Protein AF-S4RWU6-F1 (afdb_monomer_lite)

Organism: Petromyzon marinus (NCBI:txid7757)

Radius of gyration: 14.5 Å; chains: 1; bounding box: 34×38×26 Å

Foldseek 3Di:
DDPDDDDDDFDDDDPVLVVLVVVLQVPFPDDLVNLVCLCPDVHPNVVPNPVDDDDLVSQQVSSCVRSVHHDDSVSSVSVSVRPDD

pLDDT: mean 79.3, std 13.74, range [33.94, 90.62]

Secondary structure (DSSP, 8-state):
-------SSS-PPPHHHHHHHHHHHHH----HHHHHHTTSTTSTTTTS-TTSPPPHHHHHHHHHHHHTS---HHHHHHHHHHH--

InterPro domains:
  IPR011992 EF-hand domain pair [SSF47473] (6-85)
  IPR029477 Diacylglycerol kinase type I, N-terminal [PF14513] (9-85)
  IPR038199 DGK type I, N-terminal domain superfamily [G3DSA:1.10.238.110] (6-85)

Structure (mmCIF, N/CA/C/O backbone):
data_AF-S4RWU6-F1
#
_entry.id   AF-S4RWU6-F1
#
loop_
_atom_site.group_PDB
_atom_site.id
_atom_site.type_symbol
_atom_site.label_atom_id
_atom_site.label_alt_id
_atom_site.label_comp_id
_atom_site.label_asym_id
_atom_site.label_entity_id
_atom_site.label_seq_id
_atom_site.pdbx_PDB_ins_code
_atom_site.Cartn_x
_atom_site.Cartn_y
_atom_site.Cartn_z
_atom_site.occupancy
_atom_site.B_iso_or_equiv
_atom_site.auth_seq_id
_atom_site.auth_comp_id
_atom_site.auth_asym_id
_atom_site.auth_atom_id
_atom_site.pdbx_PDB_model_num
ATOM 1 N N . PRO A 1 1 ? 20.368 -22.316 -12.916 1.00 33.94 1 PRO A N 1
ATOM 2 C CA . PRO A 1 1 ? 20.731 -22.373 -11.481 1.00 33.94 1 PRO A CA 1
ATOM 3 C C . PRO A 1 1 ? 19.440 -22.484 -10.675 1.00 33.94 1 PRO A C 1
ATOM 5 O O . PRO A 1 1 ? 18.551 -21.655 -10.834 1.00 33.94 1 PRO A O 1
ATOM 8 N N . SER A 1 2 ? 19.303 -23.591 -9.954 1.00 41.78 2 SER A N 1
ATOM 9 C CA . SER A 1 2 ? 18.069 -24.059 -9.332 1.00 41.78 2 SER A CA 1
ATOM 10 C C . SER A 1 2 ? 17.542 -23.074 -8.289 1.00 41.78 2 SER A C 1
ATOM 12 O O . SER A 1 2 ? 18.254 -22.736 -7.346 1.00 41.78 2 SER A O 1
ATOM 14 N N . ALA A 1 3 ? 16.289 -22.642 -8.447 1.00 43.81 3 ALA A N 1
ATOM 15 C CA . ALA A 1 3 ? 15.550 -21.933 -7.410 1.00 43.81 3 ALA A CA 1
ATOM 16 C C . ALA A 1 3 ? 15.358 -22.889 -6.219 1.00 43.81 3 ALA A C 1
ATOM 18 O O . ALA A 1 3 ? 14.581 -23.843 -6.274 1.00 43.81 3 ALA A O 1
ATOM 19 N N . GLY A 1 4 ? 16.170 -22.696 -5.182 1.00 42.25 4 GLY A N 1
ATOM 20 C CA . GLY A 1 4 ? 16.177 -23.515 -3.980 1.00 42.25 4 GLY A CA 1
ATOM 21 C C . GLY A 1 4 ? 14.970 -23.240 -3.083 1.00 42.25 4 GLY A C 1
ATOM 22 O O . GLY A 1 4 ? 14.771 -22.119 -2.638 1.00 42.25 4 GLY A O 1
ATOM 23 N N . LYS A 1 5 ? 14.224 -24.314 -2.810 1.00 43.81 5 LYS A N 1
ATOM 24 C CA . LYS A 1 5 ? 13.426 -24.628 -1.611 1.00 43.81 5 LYS A CA 1
ATOM 25 C C . LYS A 1 5 ? 12.538 -23.534 -0.993 1.00 43.81 5 LYS A C 1
ATOM 27 O O . LYS A 1 5 ? 12.962 -22.758 -0.146 1.00 43.81 5 LYS A O 1
ATOM 32 N N . MET A 1 6 ? 11.233 -23.677 -1.240 1.00 57.25 6 MET A N 1
ATOM 33 C CA . MET A 1 6 ? 10.176 -23.268 -0.312 1.00 57.25 6 MET A CA 1
ATOM 34 C C . MET A 1 6 ? 10.232 -24.127 0.955 1.00 57.25 6 MET A C 1
ATOM 36 O O . MET A 1 6 ? 10.099 -25.350 0.902 1.00 57.25 6 MET A O 1
ATOM 40 N N . SER A 1 7 ? 10.419 -23.503 2.113 1.00 45.66 7 SER A N 1
ATOM 41 C CA . SER A 1 7 ? 10.150 -24.121 3.412 1.00 45.66 7 SER A CA 1
ATOM 42 C C . SER A 1 7 ? 9.696 -23.051 4.394 1.00 45.66 7 SER A C 1
ATOM 44 O O . SER A 1 7 ? 10.516 -22.434 5.055 1.00 45.66 7 SER A O 1
ATOM 46 N N . GLY A 1 8 ? 8.370 -22.875 4.432 1.00 58.97 8 GLY A N 1
ATOM 47 C CA . GLY A 1 8 ? 7.563 -22.376 5.543 1.00 58.97 8 GLY A CA 1
ATOM 48 C C . GLY A 1 8 ? 7.909 -21.006 6.129 1.00 58.97 8 GLY A C 1
ATOM 49 O O . GLY A 1 8 ? 8.960 -20.842 6.734 1.00 58.97 8 GLY A O 1
ATOM 50 N N . LYS A 1 9 ? 6.890 -20.135 6.154 1.00 52.56 9 LYS A N 1
ATOM 51 C CA . LYS A 1 9 ? 6.771 -18.886 6.934 1.00 52.56 9 LYS A CA 1
ATOM 52 C C . LYS A 1 9 ? 7.195 -17.643 6.141 1.00 52.56 9 LYS A C 1
ATOM 54 O O . LYS A 1 9 ? 8.377 -17.409 5.935 1.00 52.56 9 LYS A O 1
ATOM 59 N N . TRP A 1 10 ? 6.177 -16.851 5.786 1.00 52.81 10 TRP A N 1
ATOM 60 C CA . TRP A 1 10 ? 6.234 -15.533 5.142 1.00 52.81 10 TRP A CA 1
ATOM 61 C C . TRP A 1 10 ? 6.708 -15.571 3.689 1.00 52.81 10 TRP A C 1
ATOM 63 O O . TRP A 1 10 ? 7.866 -15.856 3.404 1.00 52.81 10 TRP A O 1
ATOM 73 N N . THR A 1 11 ? 5.800 -15.300 2.752 1.00 59.12 11 THR A N 1
ATOM 74 C CA . THR A 1 11 ? 6.112 -15.147 1.327 1.00 59.12 11 THR A CA 1
ATOM 75 C C . THR A 1 11 ? 7.155 -14.047 1.148 1.00 59.12 11 THR A C 1
ATOM 77 O O . THR A 1 11 ? 6.870 -12.853 1.225 1.00 59.12 11 THR A O 1
ATOM 80 N N . THR A 1 12 ? 8.409 -14.451 0.969 1.00 68.94 12 THR A N 1
ATOM 81 C CA . THR A 1 12 ? 9.510 -13.543 0.664 1.00 68.94 12 THR A CA 1
ATOM 82 C C . THR A 1 12 ? 9.307 -12.985 -0.736 1.00 68.94 12 THR A C 1
ATOM 84 O O . THR A 1 12 ? 9.084 -13.758 -1.667 1.00 68.94 12 THR A O 1
ATOM 87 N N . LEU A 1 13 ? 9.419 -11.665 -0.889 1.00 76.81 13 LEU A N 1
ATOM 88 C CA . LEU A 1 13 ? 9.422 -11.027 -2.204 1.00 76.81 13 LEU A CA 1
ATOM 89 C C . LEU A 1 13 ? 10.543 -11.616 -3.067 1.00 76.81 13 LEU A C 1
ATOM 91 O O . LEU A 1 13 ? 11.664 -11.818 -2.589 1.00 76.81 13 LEU A O 1
ATOM 95 N N . SER A 1 14 ? 10.266 -11.851 -4.348 1.00 84.50 14 SER A N 1
ATOM 96 C CA . SER A 1 14 ? 11.308 -12.203 -5.311 1.00 84.50 14 SER A CA 1
ATOM 97 C C . SER A 1 14 ? 12.331 -11.062 -5.414 1.00 84.50 14 SER A C 1
ATOM 99 O O . SER A 1 14 ? 11.980 -9.900 -5.199 1.00 84.50 14 SER A O 1
ATOM 101 N N . PRO A 1 15 ? 13.583 -11.320 -5.834 1.00 86.38 15 PRO A N 1
ATOM 102 C CA . PRO A 1 15 ? 14.587 -10.263 -5.991 1.00 86.38 15 PRO A CA 1
ATOM 103 C C . PRO A 1 15 ? 14.124 -9.097 -6.881 1.00 86.38 15 PRO A C 1
ATOM 105 O O . PRO A 1 15 ? 14.430 -7.939 -6.605 1.00 86.38 15 PRO A O 1
ATOM 108 N N . ALA A 1 16 ? 13.345 -9.392 -7.927 1.00 86.69 16 ALA A N 1
ATOM 109 C CA . ALA A 1 16 ? 12.759 -8.381 -8.806 1.00 86.69 16 ALA A CA 1
ATOM 110 C C . ALA A 1 16 ? 11.713 -7.514 -8.085 1.00 86.69 16 ALA A C 1
ATOM 112 O O . ALA A 1 16 ? 11.731 -6.294 -8.212 1.00 86.69 16 ALA A O 1
ATOM 113 N N . GLU A 1 17 ? 10.839 -8.134 -7.295 1.00 87.19 17 GLU A N 1
ATOM 114 C CA . GLU A 1 17 ? 9.808 -7.457 -6.503 1.00 87.19 17 GLU A CA 1
ATOM 115 C C . GLU A 1 17 ? 10.427 -6.584 -5.413 1.00 87.19 17 GLU A C 1
ATOM 117 O O . GLU A 1 17 ? 10.027 -5.437 -5.230 1.00 87.19 17 GLU A O 1
ATOM 122 N N . PHE A 1 18 ? 11.464 -7.093 -4.743 1.00 87.62 18 PHE A N 1
ATOM 123 C CA . PHE A 1 18 ? 12.217 -6.324 -3.762 1.00 87.62 18 PHE A CA 1
ATOM 124 C C . PHE A 1 18 ? 12.929 -5.131 -4.413 1.00 87.62 18 PHE A C 1
ATOM 126 O O . PHE A 1 18 ? 12.857 -4.021 -3.896 1.00 87.62 18 PHE A O 1
ATOM 133 N N . SER A 1 19 ? 13.545 -5.317 -5.586 1.00 88.31 19 SER A N 1
ATOM 134 C CA . SER A 1 19 ? 14.175 -4.219 -6.330 1.00 88.31 19 SER A CA 1
ATOM 135 C C . SER A 1 19 ? 13.163 -3.153 -6.767 1.00 88.31 19 SER A C 1
ATOM 137 O O . SER A 1 19 ? 13.458 -1.959 -6.695 1.00 88.31 19 SER A O 1
ATOM 139 N N . LEU A 1 20 ? 11.962 -3.561 -7.187 1.00 87.81 20 LEU A N 1
ATOM 140 C CA . LEU A 1 20 ? 10.867 -2.642 -7.500 1.00 87.81 20 LEU A CA 1
ATOM 141 C C . LEU A 1 20 ? 10.426 -1.864 -6.259 1.00 87.81 20 LEU A C 1
ATOM 143 O O . LEU A 1 20 ? 10.364 -0.640 -6.316 1.00 87.81 20 LEU A O 1
ATOM 147 N N . LEU A 1 21 ? 10.211 -2.545 -5.129 1.00 87.31 21 LEU A N 1
ATOM 148 C CA . LEU A 1 21 ? 9.867 -1.892 -3.867 1.00 87.31 21 LEU A CA 1
ATOM 149 C C . LEU A 1 21 ? 10.944 -0.881 -3.448 1.00 87.31 21 LEU A C 1
ATOM 151 O O . LEU A 1 21 ? 10.612 0.254 -3.118 1.00 87.31 21 LEU A O 1
ATOM 155 N N . GLN A 1 22 ? 12.227 -1.249 -3.539 1.00 87.69 22 GLN A N 1
ATOM 156 C CA . GLN A 1 22 ? 13.338 -0.337 -3.255 1.00 87.69 22 GLN A CA 1
ATOM 157 C C . GLN A 1 22 ? 13.276 0.917 -4.135 1.00 87.69 22 GLN A C 1
ATOM 159 O O . GLN A 1 22 ? 13.386 2.025 -3.613 1.00 87.69 22 GLN A O 1
ATOM 164 N N . LYS A 1 23 ? 13.044 0.768 -5.445 1.00 87.69 23 LYS A N 1
ATOM 165 C CA . LYS A 1 23 ? 12.883 1.910 -6.359 1.00 87.69 23 LYS A CA 1
ATOM 166 C C . LYS A 1 23 ? 11.697 2.790 -5.968 1.00 87.69 23 LYS A C 1
ATOM 168 O O . LYS A 1 23 ? 11.858 4.001 -5.921 1.00 87.69 23 LYS A O 1
ATOM 173 N N . CYS A 1 24 ? 10.543 2.206 -5.641 1.00 85.69 24 CYS A N 1
ATOM 174 C CA . CYS A 1 24 ? 9.374 2.965 -5.189 1.00 85.69 24 CYS A CA 1
ATOM 175 C C . CYS A 1 24 ? 9.671 3.749 -3.899 1.00 85.69 24 CYS A C 1
ATOM 177 O O . CYS A 1 24 ? 9.284 4.905 -3.780 1.00 85.69 24 CYS A O 1
ATOM 179 N N . THR A 1 25 ? 10.419 3.164 -2.959 1.00 85.81 25 THR A N 1
ATOM 180 C CA . THR A 1 25 ? 10.776 3.834 -1.695 1.00 85.81 25 THR A CA 1
ATOM 181 C C . THR A 1 25 ? 11.858 4.905 -1.831 1.00 85.81 25 THR A C 1
ATOM 183 O O . THR A 1 25 ? 11.937 5.775 -0.974 1.00 85.81 25 THR A O 1
ATOM 186 N N . GLN A 1 26 ? 12.688 4.880 -2.883 1.00 85.00 26 GLN A N 1
ATOM 187 C CA . GLN A 1 26 ? 13.775 5.858 -3.058 1.00 85.00 26 GLN A CA 1
ATOM 188 C C . GLN A 1 26 ? 13.280 7.285 -3.306 1.00 85.00 26 GLN A C 1
ATOM 190 O O . GLN A 1 26 ? 14.016 8.234 -3.047 1.00 85.00 26 GLN A O 1
ATOM 195 N N . TYR A 1 27 ? 12.058 7.427 -3.817 1.00 79.50 27 TYR A N 1
ATOM 196 C CA . TYR A 1 27 ? 11.464 8.724 -4.136 1.00 79.50 27 TYR A CA 1
ATOM 197 C C . TYR A 1 27 ? 10.454 9.194 -3.086 1.00 79.50 27 TYR A C 1
ATOM 199 O O . TYR A 1 27 ? 10.102 10.373 -3.079 1.00 79.50 27 TYR A O 1
ATOM 207 N N . SER A 1 28 ? 10.020 8.304 -2.189 1.00 83.38 28 SER A N 1
ATOM 208 C CA . SER A 1 28 ? 9.088 8.661 -1.125 1.00 83.38 28 SER A CA 1
ATOM 209 C C . SER A 1 28 ? 9.803 9.384 0.013 1.00 83.38 28 SER A C 1
ATOM 211 O O . SER A 1 28 ? 10.831 8.930 0.517 1.00 83.38 28 SER A O 1
ATOM 213 N N . ASN A 1 29 ? 9.225 10.500 0.454 1.00 86.19 29 ASN A N 1
ATOM 214 C CA . ASN A 1 29 ? 9.640 11.199 1.673 1.00 86.19 29 ASN A CA 1
ATOM 215 C C . ASN A 1 29 ? 8.652 10.970 2.827 1.00 86.19 29 ASN A C 1
ATOM 217 O O . ASN A 1 29 ? 8.855 11.479 3.937 1.00 86.19 29 ASN A O 1
ATOM 221 N N . LYS A 1 30 ? 7.584 10.200 2.588 1.00 85.75 30 LYS A N 1
ATOM 222 C CA . LYS A 1 30 ? 6.557 9.898 3.582 1.00 85.75 30 LYS A CA 1
ATOM 223 C C . LYS A 1 30 ? 7.083 8.915 4.615 1.00 85.75 30 LYS A C 1
ATOM 225 O O . LYS A 1 30 ? 7.634 7.859 4.304 1.00 85.75 30 LYS A O 1
ATOM 230 N N . LYS A 1 31 ? 6.876 9.244 5.890 1.00 86.12 31 LYS A N 1
ATOM 231 C CA . LYS A 1 31 ? 7.124 8.306 6.986 1.00 86.12 31 LYS A CA 1
ATOM 232 C C . LYS A 1 31 ? 5.841 7.558 7.292 1.00 86.12 31 LYS A C 1
ATOM 234 O O . LYS A 1 31 ? 4.745 8.077 7.119 1.00 86.12 31 LYS A O 1
ATOM 239 N N . LEU A 1 32 ? 5.998 6.347 7.816 1.00 84.88 32 LEU A N 1
ATOM 240 C CA . LEU A 1 32 ? 4.874 5.486 8.169 1.00 84.88 32 LEU A CA 1
ATOM 241 C C . LEU A 1 32 ? 3.878 6.199 9.096 1.00 84.88 32 LEU A C 1
ATOM 243 O O . LEU A 1 32 ? 2.681 6.118 8.868 1.00 84.88 32 LEU A O 1
ATOM 247 N N . LYS A 1 33 ? 4.375 6.948 10.089 1.00 84.94 33 LYS A N 1
ATOM 248 C CA . LYS A 1 33 ? 3.540 7.722 11.018 1.00 84.94 33 LYS A CA 1
ATOM 249 C C . LYS A 1 33 ? 2.641 8.746 10.309 1.00 84.94 33 LYS A C 1
ATOM 251 O O . LYS A 1 33 ? 1.457 8.774 10.597 1.00 84.94 33 LYS A O 1
ATOM 256 N N . ASP A 1 34 ? 3.178 9.493 9.342 1.00 86.88 34 ASP A N 1
ATOM 257 C CA . ASP A 1 34 ? 2.440 10.532 8.617 1.00 86.88 34 ASP A CA 1
ATOM 258 C C . ASP A 1 34 ? 1.341 9.901 7.749 1.00 86.88 34 ASP A C 1
ATOM 260 O O . ASP A 1 34 ? 0.290 10.487 7.537 1.00 86.88 34 ASP A O 1
ATOM 264 N N . VAL A 1 35 ? 1.563 8.675 7.262 1.00 87.19 35 VAL A N 1
ATOM 265 C CA . VAL A 1 35 ? 0.542 7.914 6.528 1.00 87.19 35 VAL A CA 1
ATOM 266 C C . VAL A 1 35 ? -0.494 7.307 7.467 1.00 87.19 35 VAL A C 1
ATOM 268 O O . VAL A 1 35 ? -1.657 7.227 7.098 1.00 87.19 35 VAL A O 1
ATOM 271 N N . LEU A 1 36 ? -0.104 6.884 8.672 1.00 84.94 36 LEU A N 1
ATOM 272 C CA . LEU A 1 36 ? -1.044 6.382 9.678 1.00 84.94 36 LEU A CA 1
ATOM 273 C C . LEU A 1 36 ? -2.002 7.478 10.164 1.00 84.94 36 LEU A C 1
ATOM 275 O O . LEU A 1 36 ? -3.163 7.180 10.429 1.00 84.94 36 LEU A O 1
ATOM 279 N N . GLU A 1 37 ? -1.557 8.736 10.219 1.00 84.69 37 GLU A N 1
ATOM 280 C CA . GLU A 1 37 ? -2.433 9.879 10.515 1.00 84.69 37 GLU A CA 1
ATOM 281 C C . GLU A 1 37 ? -3.534 10.059 9.451 1.00 84.69 37 GLU A C 1
ATOM 283 O O . GLU A 1 37 ? -4.656 10.416 9.795 1.00 84.69 37 GLU A O 1
ATOM 288 N N . GLU A 1 38 ? -3.285 9.691 8.187 1.00 84.81 38 GLU A N 1
ATOM 289 C CA . GLU A 1 38 ? -4.293 9.742 7.110 1.00 84.81 38 GLU A CA 1
ATOM 290 C C . GLU A 1 38 ? -5.426 8.708 7.267 1.00 84.81 38 GLU A C 1
ATOM 292 O O . GLU A 1 38 ? -6.443 8.805 6.575 1.00 84.81 38 GLU A O 1
ATOM 297 N N . PHE A 1 39 ? -5.273 7.715 8.152 1.00 80.31 39 PHE A N 1
ATOM 298 C CA . PHE A 1 39 ? -6.349 6.787 8.534 1.00 80.31 39 PHE A CA 1
ATOM 299 C C . PHE A 1 39 ? -7.275 7.358 9.609 1.00 80.31 39 PHE A C 1
ATOM 301 O O . PHE A 1 39 ? -8.253 6.714 9.981 1.00 80.31 39 PHE A O 1
ATOM 308 N N . GLN A 1 40 ? -6.966 8.538 10.145 1.00 79.19 40 GLN A N 1
ATOM 309 C CA . GLN A 1 40 ? -7.748 9.184 11.190 1.00 79.19 40 GLN A CA 1
ATOM 310 C C . GLN A 1 40 ? -8.434 10.449 10.652 1.00 79.19 40 GLN A C 1
ATOM 312 O O . GLN A 1 40 ? -8.015 11.048 9.662 1.00 79.19 40 GLN A O 1
ATOM 317 N N . GLY A 1 41 ? -9.513 10.870 11.318 1.00 77.69 41 GLY A N 1
ATOM 318 C CA . GLY A 1 41 ? -10.193 12.136 11.020 1.00 77.69 41 GLY A CA 1
ATOM 319 C C . GLY A 1 41 ? -10.797 12.200 9.612 1.00 77.69 41 GLY A C 1
ATOM 320 O O . GLY A 1 41 ? -11.628 11.370 9.260 1.00 77.69 41 GLY A O 1
ATOM 321 N N . GLU A 1 42 ? -10.407 13.210 8.829 1.00 77.62 42 GLU A N 1
ATOM 322 C CA . GLU A 1 42 ? -10.870 13.449 7.447 1.00 77.62 42 GLU A CA 1
ATOM 323 C C . GLU A 1 42 ? -9.846 13.001 6.381 1.00 77.62 42 GLU A C 1
ATOM 325 O O . GLU A 1 42 ? -9.954 13.377 5.212 1.00 77.62 42 GLU A O 1
ATOM 330 N N . GLY A 1 43 ? -8.836 12.212 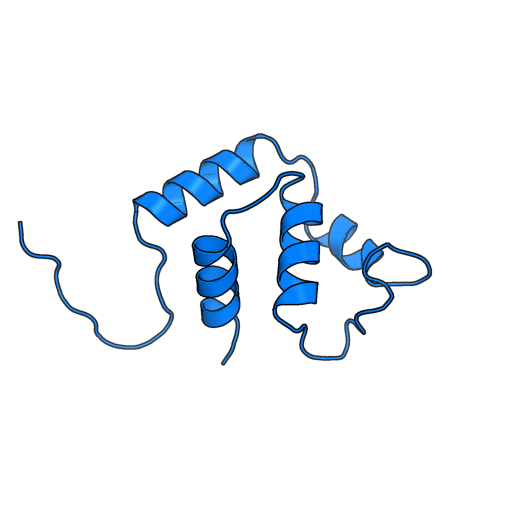6.763 1.00 76.94 43 GLY A N 1
ATOM 331 C CA . GLY A 1 43 ? -7.796 11.742 5.846 1.00 76.94 43 GLY A CA 1
ATOM 332 C C . GLY A 1 43 ? -8.319 10.833 4.724 1.00 76.94 43 GLY A C 1
ATOM 333 O O . GLY A 1 43 ? -9.396 10.237 4.806 1.00 76.94 43 GLY A O 1
ATOM 334 N N . VAL A 1 44 ? -7.534 10.674 3.651 1.00 77.81 44 VAL A N 1
ATOM 335 C CA . VAL A 1 44 ? -7.934 9.877 2.466 1.00 77.81 44 VAL A CA 1
ATOM 336 C C . VAL A 1 44 ? -8.201 8.399 2.793 1.00 77.81 44 VAL A C 1
ATOM 338 O O . VAL A 1 44 ? -8.947 7.714 2.081 1.00 77.81 44 VAL A O 1
ATOM 341 N N . LEU A 1 45 ? -7.623 7.913 3.893 1.00 80.00 45 LEU A N 1
ATOM 342 C CA . LEU A 1 45 ? -7.795 6.559 4.406 1.00 80.00 45 LEU A CA 1
ATOM 343 C C . LEU A 1 45 ? -8.754 6.498 5.597 1.00 80.00 45 LEU A C 1
ATOM 345 O O . LEU A 1 45 ? -8.986 5.401 6.085 1.00 80.00 45 LEU A O 1
ATOM 349 N N . ALA A 1 46 ? -9.375 7.604 6.020 1.00 81.31 46 ALA A N 1
ATOM 350 C CA . ALA A 1 46 ? -10.262 7.647 7.188 1.00 81.31 46 ALA A CA 1
ATOM 351 C C . ALA A 1 46 ? -11.491 6.727 7.085 1.00 81.31 46 ALA A C 1
ATOM 353 O O . ALA A 1 46 ? -12.103 6.374 8.090 1.00 81.31 46 ALA A O 1
ATOM 354 N N . LYS A 1 47 ? -11.843 6.293 5.866 1.00 81.19 47 LYS A N 1
ATOM 355 C CA . LYS A 1 47 ? -12.862 5.254 5.642 1.00 81.19 47 LYS A CA 1
ATOM 356 C C . LYS A 1 47 ? -12.435 3.868 6.157 1.00 81.19 47 LYS A C 1
ATOM 358 O O . LYS A 1 47 ? -13.293 3.024 6.396 1.00 81.19 47 LYS A O 1
ATOM 363 N N . TYR A 1 48 ? -11.130 3.621 6.279 1.00 80.62 48 TYR A N 1
ATOM 364 C CA . TYR A 1 48 ? -10.549 2.394 6.810 1.00 80.62 48 TYR A CA 1
ATOM 365 C C . TYR A 1 48 ? -10.267 2.603 8.296 1.00 80.62 48 TYR A C 1
ATOM 367 O O . TYR A 1 48 ? -9.412 3.403 8.665 1.00 80.62 48 TYR A O 1
ATOM 375 N N . ASN A 1 49 ? -10.996 1.886 9.154 1.00 70.94 49 ASN A N 1
ATOM 376 C CA . ASN A 1 49 ? -10.796 1.977 10.596 1.00 70.94 49 ASN A CA 1
ATOM 377 C C . ASN A 1 49 ? -9.402 1.416 10.956 1.00 70.94 49 ASN A C 1
ATOM 379 O O . ASN A 1 49 ? -9.172 0.236 10.685 1.00 70.94 49 ASN A O 1
ATOM 383 N N . PRO A 1 50 ? -8.494 2.189 11.585 1.00 68.69 50 PRO A N 1
ATOM 384 C CA . PRO A 1 50 ? -7.178 1.689 11.993 1.00 68.69 50 PRO A CA 1
ATOM 385 C C . PRO A 1 50 ? -7.250 0.541 13.015 1.00 68.69 50 PRO A C 1
ATOM 387 O O . PRO A 1 50 ? -6.274 -0.184 13.186 1.00 68.69 50 PRO A O 1
ATOM 390 N N . GLU A 1 51 ? -8.393 0.357 13.685 1.00 74.44 51 GLU A N 1
ATOM 391 C CA . GLU A 1 51 ? -8.637 -0.762 14.605 1.00 74.44 51 GLU A CA 1
ATOM 392 C C . GLU A 1 51 ? -9.136 -2.039 13.905 1.00 74.44 51 GLU A C 1
ATOM 394 O O . GLU A 1 51 ? -9.277 -3.080 14.548 1.00 74.44 51 GLU A O 1
ATOM 399 N N . GLN A 1 52 ? -9.413 -1.984 12.598 1.00 75.56 52 GLN A N 1
ATOM 400 C CA . GLN A 1 52 ? -9.864 -3.128 11.807 1.00 75.56 52 GLN A CA 1
ATOM 401 C C . GLN A 1 52 ? -8.795 -3.581 10.809 1.00 75.56 52 GLN A C 1
ATOM 403 O O . GLN A 1 52 ? -7.966 -2.780 10.370 1.00 75.56 52 GLN A O 1
ATOM 408 N N . PRO A 1 53 ? -8.801 -4.870 10.421 1.00 81.00 53 PRO A N 1
ATOM 409 C CA . PRO A 1 53 ? -7.971 -5.326 9.320 1.00 81.00 53 PRO A CA 1
ATOM 410 C C . PRO A 1 53 ? -8.304 -4.528 8.060 1.00 81.00 53 PRO A C 1
ATOM 412 O O . PRO A 1 53 ? -9.465 -4.317 7.718 1.00 81.00 53 PRO A O 1
ATOM 415 N N . ILE A 1 54 ? -7.258 -4.084 7.374 1.00 86.06 54 ILE A N 1
ATOM 416 C CA . ILE A 1 54 ? -7.383 -3.388 6.103 1.00 86.06 54 ILE A CA 1
ATOM 417 C C . ILE A 1 54 ? -7.609 -4.411 4.986 1.00 86.06 54 ILE A C 1
ATOM 419 O O . ILE A 1 54 ? -6.914 -5.425 4.922 1.00 86.06 54 ILE A O 1
ATOM 423 N N . ASP A 1 55 ? -8.568 -4.157 4.101 1.00 87.88 55 ASP A N 1
ATOM 424 C CA . ASP A 1 55 ? -8.750 -4.958 2.891 1.00 87.88 55 ASP A CA 1
ATOM 425 C C . ASP A 1 55 ? 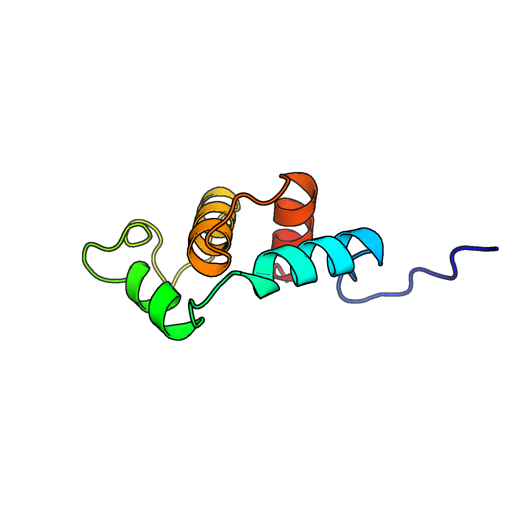-7.698 -4.607 1.829 1.00 87.88 55 ASP A C 1
ATOM 427 O O . ASP A 1 55 ? -7.003 -3.592 1.921 1.00 87.88 55 ASP A O 1
ATOM 431 N N . LEU A 1 56 ? -7.604 -5.414 0.769 1.00 87.81 56 LEU A N 1
ATOM 432 C CA . LEU A 1 56 ? -6.636 -5.201 -0.313 1.00 87.81 56 LEU A CA 1
ATOM 433 C C . LEU A 1 56 ? -6.742 -3.799 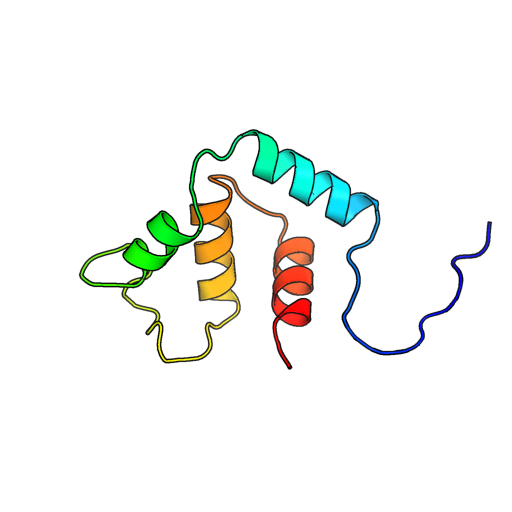-0.938 1.00 87.81 56 LEU A C 1
ATOM 435 O O . LEU A 1 56 ? -5.723 -3.191 -1.260 1.00 87.81 56 LEU A O 1
ATOM 439 N N . GLU A 1 57 ? -7.958 -3.268 -1.093 1.00 88.94 57 GLU A N 1
ATOM 440 C CA . GLU A 1 57 ? -8.169 -1.926 -1.650 1.00 88.94 57 GLU A CA 1
ATOM 441 C C . GLU A 1 57 ? -7.617 -0.832 -0.725 1.00 88.94 57 GLU A C 1
ATOM 443 O O . GLU A 1 57 ? -6.933 0.089 -1.182 1.00 88.94 57 GLU A O 1
ATOM 448 N N . GLY A 1 58 ? -7.824 -0.975 0.586 1.00 88.50 58 GLY A N 1
ATOM 449 C CA . GLY A 1 58 ? -7.245 -0.073 1.575 1.00 88.50 58 GLY A CA 1
ATOM 450 C C . GLY A 1 58 ? -5.732 -0.193 1.628 1.00 88.50 58 GLY A C 1
ATOM 451 O O . GLY A 1 58 ? -5.039 0.819 1.660 1.00 88.50 58 GLY A O 1
ATOM 452 N N . PHE A 1 59 ? -5.201 -1.413 1.552 1.00 90.12 59 PHE A N 1
ATOM 453 C CA . PHE A 1 59 ? -3.763 -1.646 1.534 1.00 90.12 59 PHE A CA 1
ATOM 454 C C . PHE A 1 59 ? -3.100 -1.058 0.285 1.00 90.12 59 PHE A C 1
ATOM 456 O O . PHE A 1 59 ? -2.010 -0.492 0.363 1.00 90.12 59 PHE A O 1
ATOM 463 N N . ARG A 1 60 ? -3.771 -1.119 -0.869 1.00 89.62 60 ARG A N 1
ATOM 464 C CA . ARG A 1 60 ? -3.297 -0.480 -2.100 1.00 89.62 60 ARG A CA 1
ATOM 465 C C . ARG A 1 60 ? -3.243 1.036 -1.959 1.00 89.62 60 ARG A C 1
ATOM 467 O O . ARG A 1 60 ? -2.248 1.644 -2.349 1.00 89.62 60 ARG A O 1
ATOM 474 N N . LEU A 1 61 ? -4.285 1.644 -1.393 1.00 89.44 61 LEU A N 1
ATOM 475 C CA . LEU A 1 61 ? -4.302 3.082 -1.123 1.00 89.44 61 LEU A CA 1
ATOM 476 C C . LEU A 1 61 ? -3.219 3.464 -0.110 1.00 89.44 61 LEU A C 1
ATOM 478 O O . LEU A 1 61 ? -2.470 4.401 -0.361 1.00 89.44 61 LEU A O 1
ATOM 482 N N . PHE A 1 62 ? -3.063 2.690 0.963 1.00 89.56 62 PHE A N 1
ATOM 483 C CA . PHE A 1 62 ? -1.982 2.844 1.934 1.00 89.56 62 PHE A CA 1
ATOM 484 C C . PHE A 1 62 ? -0.609 2.839 1.265 1.00 89.56 62 PHE A C 1
ATOM 486 O O . PHE A 1 62 ? 0.190 3.747 1.483 1.00 89.56 62 PHE A O 1
ATOM 493 N N . MET A 1 63 ? -0.344 1.848 0.413 1.00 90.44 63 MET A N 1
ATOM 494 C CA . MET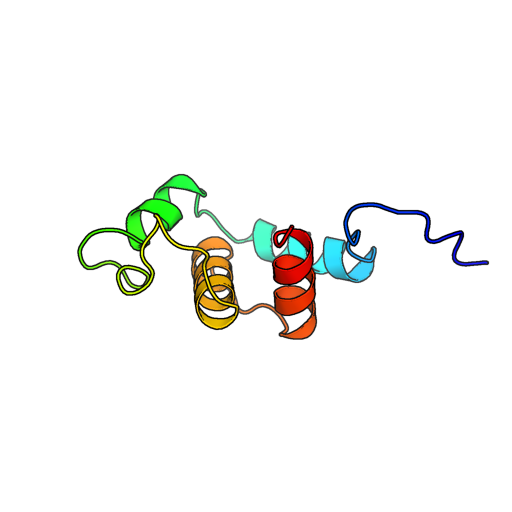 A 1 63 ? 0.933 1.743 -0.279 1.00 90.44 63 MET A CA 1
ATOM 495 C C . MET A 1 63 ? 1.150 2.878 -1.271 1.00 90.44 63 MET A C 1
ATOM 497 O O . MET A 1 63 ? 2.260 3.392 -1.342 1.00 90.44 63 MET A O 1
ATOM 5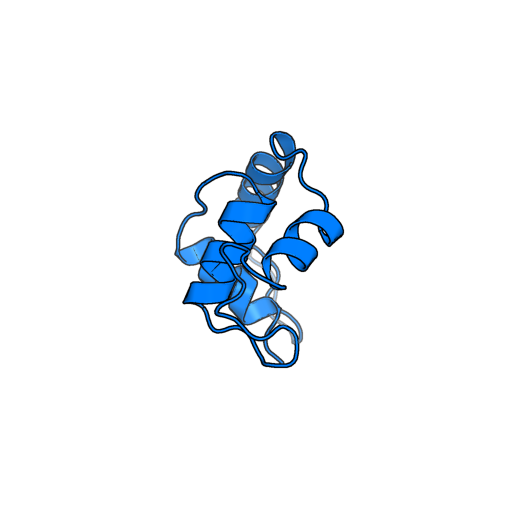01 N N . ARG A 1 64 ? 0.111 3.321 -1.986 1.00 89.62 64 ARG A N 1
ATOM 502 C CA . ARG A 1 64 ? 0.207 4.480 -2.882 1.00 89.62 64 ARG A CA 1
ATOM 503 C C . ARG A 1 64 ? 0.514 5.762 -2.107 1.00 89.62 64 ARG A C 1
ATOM 505 O O . ARG A 1 64 ? 1.367 6.533 -2.534 1.00 89.62 64 ARG A O 1
ATOM 512 N N . THR A 1 65 ? -0.135 5.975 -0.964 1.00 89.12 65 THR A N 1
ATOM 513 C CA . THR A 1 65 ? 0.118 7.137 -0.101 1.00 89.12 65 THR A CA 1
ATOM 514 C C . THR A 1 65 ? 1.513 7.077 0.522 1.00 89.12 65 THR A C 1
ATOM 516 O O . THR A 1 65 ? 2.198 8.093 0.585 1.00 89.12 65 THR A O 1
ATOM 519 N N . TYR A 1 66 ? 1.964 5.894 0.947 1.00 88.81 66 TYR A N 1
ATOM 520 C CA . TYR A 1 66 ? 3.282 5.703 1.554 1.00 88.81 66 TYR A CA 1
ATOM 521 C C . TYR A 1 66 ? 4.432 5.771 0.557 1.00 88.81 66 TYR A C 1
ATOM 523 O O . TYR A 1 66 ? 5.482 6.313 0.880 1.00 88.81 66 TYR A O 1
ATOM 531 N N . LEU A 1 67 ? 4.265 5.228 -0.644 1.00 89.88 67 LEU A N 1
ATOM 532 C CA . LEU A 1 67 ? 5.310 5.206 -1.667 1.00 89.88 67 LEU A CA 1
ATOM 533 C C . LEU A 1 67 ? 5.242 6.419 -2.600 1.00 89.88 67 LEU A C 1
ATOM 535 O O . LEU A 1 67 ? 6.123 6.581 -3.438 1.00 89.88 67 LEU A O 1
ATOM 539 N N . GLU A 1 68 ? 4.198 7.242 -2.471 1.00 88.88 68 GLU A N 1
ATOM 540 C CA . GLU A 1 68 ? 3.914 8.402 -3.327 1.00 88.88 68 GLU A CA 1
ATOM 541 C C . GLU A 1 68 ? 3.919 8.045 -4.829 1.00 88.88 68 GLU A C 1
ATOM 543 O O . GLU A 1 68 ? 4.206 8.871 -5.692 1.00 88.88 68 GLU A O 1
ATOM 548 N N . THR A 1 69 ? 3.612 6.786 -5.154 1.00 88.19 69 THR A N 1
ATOM 549 C CA . THR A 1 69 ? 3.655 6.237 -6.512 1.00 88.19 69 THR A CA 1
ATOM 550 C C . THR A 1 69 ? 2.719 5.042 -6.648 1.00 88.19 69 THR A C 1
ATOM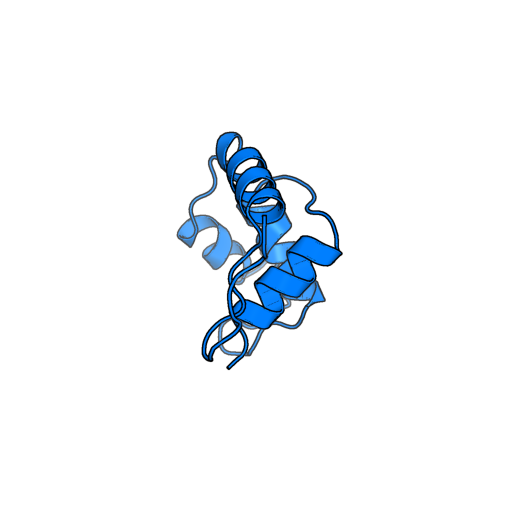 552 O O . THR A 1 69 ? 2.335 4.416 -5.657 1.00 88.19 69 THR A O 1
ATOM 555 N N . ASP A 1 70 ? 2.350 4.710 -7.884 1.00 86.69 70 ASP A N 1
ATOM 556 C CA . ASP A 1 70 ? 1.591 3.493 -8.152 1.00 86.69 70 ASP A CA 1
ATOM 557 C C . ASP A 1 70 ? 2.492 2.266 -8.058 1.00 86.69 70 ASP A C 1
ATOM 559 O O . ASP A 1 70 ? 3.614 2.251 -8.570 1.00 86.69 70 ASP A O 1
ATOM 563 N N . ILE A 1 71 ? 1.969 1.215 -7.436 1.00 86.56 71 ILE A N 1
ATOM 564 C CA . ILE A 1 71 ? 2.622 -0.087 -7.410 1.00 86.56 71 ILE A CA 1
ATOM 565 C C . ILE A 1 71 ? 1.874 -1.068 -8.308 1.00 86.56 71 ILE A C 1
ATOM 567 O O . ILE A 1 71 ? 0.640 -1.048 -8.349 1.00 86.56 71 ILE A O 1
ATOM 571 N N . PRO A 1 72 ? 2.598 -1.955 -9.013 1.00 89.56 72 PRO A N 1
ATOM 572 C CA . PRO A 1 72 ? 1.963 -2.993 -9.806 1.00 89.56 72 PRO A CA 1
ATOM 573 C C . PRO A 1 72 ? 1.094 -3.885 -8.914 1.00 89.56 72 PRO A C 1
ATOM 575 O O . PRO A 1 72 ? 1.455 -4.202 -7.779 1.00 89.56 72 PRO A O 1
ATOM 578 N N . GLU A 1 73 ? -0.058 -4.292 -9.440 1.00 88.62 73 GLU A N 1
ATOM 579 C CA . GLU A 1 73 ? -1.088 -4.998 -8.674 1.00 88.62 73 GLU A CA 1
ATOM 580 C C . GLU A 1 73 ? -0.585 -6.312 -8.067 1.00 88.62 73 GLU A C 1
ATOM 582 O O . GLU A 1 73 ? -0.852 -6.584 -6.897 1.00 88.62 73 GLU A O 1
ATOM 587 N N . ASP A 1 74 ? 0.220 -7.080 -8.807 1.00 88.44 74 ASP A N 1
ATOM 588 C CA . ASP A 1 74 ? 0.830 -8.310 -8.294 1.00 88.44 74 ASP A CA 1
ATOM 589 C C . ASP A 1 74 ? 1.750 -8.058 -7.095 1.00 88.44 74 ASP A C 1
ATOM 591 O O . ASP A 1 74 ? 1.667 -8.781 -6.103 1.00 88.44 74 ASP A O 1
ATOM 595 N N . LEU A 1 75 ? 2.555 -6.988 -7.135 1.00 88.25 75 LEU A N 1
ATOM 596 C CA . LEU A 1 75 ? 3.409 -6.604 -6.009 1.00 88.25 75 LEU A CA 1
ATOM 597 C C . LEU A 1 75 ? 2.560 -6.189 -4.804 1.00 88.25 75 LEU A C 1
ATOM 599 O O . LEU A 1 75 ? 2.832 -6.616 -3.686 1.00 88.25 75 LEU A O 1
ATOM 603 N N . CYS A 1 76 ? 1.511 -5.392 -5.028 1.00 90.62 76 CYS A N 1
ATOM 604 C CA . CYS A 1 76 ? 0.584 -4.980 -3.974 1.00 90.62 76 CYS A CA 1
ATOM 605 C C . CYS A 1 76 ? -0.078 -6.186 -3.301 1.00 90.62 76 CYS A C 1
ATOM 607 O O . CYS A 1 76 ? -0.160 -6.252 -2.075 1.00 90.62 76 CYS A O 1
ATOM 609 N N . ARG A 1 77 ? -0.530 -7.153 -4.102 1.00 88.81 77 ARG A N 1
ATOM 610 C CA . ARG A 1 77 ? -1.182 -8.368 -3.619 1.00 88.81 77 ARG A CA 1
ATOM 611 C C . ARG A 1 77 ? -0.212 -9.258 -2.852 1.00 88.81 77 ARG A C 1
ATOM 613 O O . ARG A 1 77 ? -0.569 -9.734 -1.781 1.00 88.81 77 ARG A O 1
ATOM 620 N N . HIS A 1 78 ? 1.007 -9.462 -3.348 1.00 88.38 78 HIS A N 1
ATOM 621 C CA . HIS A 1 78 ? 2.017 -10.231 -2.619 1.00 88.38 78 HIS A CA 1
ATOM 622 C C . HIS A 1 78 ? 2.413 -9.565 -1.304 1.00 88.38 78 HIS A C 1
ATOM 624 O O . HIS A 1 78 ? 2.473 -10.246 -0.285 1.00 88.38 78 HIS A O 1
ATOM 630 N N . LEU A 1 79 ? 2.606 -8.243 -1.299 1.00 88.25 79 LEU A N 1
ATOM 631 C CA . LEU A 1 79 ? 2.844 -7.488 -0.071 1.00 88.25 79 LEU A CA 1
ATOM 632 C C . LEU A 1 79 ? 1.701 -7.694 0.926 1.00 88.25 79 LEU A C 1
ATOM 634 O O . LEU A 1 79 ? 1.960 -8.076 2.062 1.00 88.25 79 LEU A O 1
ATOM 638 N N . PHE A 1 80 ? 0.451 -7.525 0.490 1.00 88.44 80 PHE A N 1
ATOM 639 C CA . PHE A 1 80 ? -0.728 -7.716 1.332 1.00 88.44 80 PHE A CA 1
ATOM 640 C C . PHE A 1 80 ? -0.788 -9.120 1.951 1.00 88.44 80 PHE A C 1
ATOM 642 O O . PHE A 1 80 ? -0.936 -9.258 3.163 1.00 88.44 80 PHE A O 1
ATOM 649 N N . MET A 1 81 ? -0.592 -10.160 1.136 1.00 84.31 81 MET A N 1
ATOM 650 C CA . MET A 1 81 ? -0.587 -11.555 1.593 1.00 84.31 81 MET A CA 1
ATOM 651 C C . MET A 1 81 ? 0.569 -11.855 2.552 1.00 84.31 81 MET A C 1
ATOM 653 O O . MET A 1 81 ? 0.427 -12.694 3.434 1.00 84.31 81 MET A O 1
ATOM 657 N N . SER A 1 82 ? 1.695 -11.149 2.432 1.00 80.50 82 SER A N 1
ATOM 658 C CA . SER A 1 82 ? 2.800 -11.268 3.386 1.00 80.50 82 SER A CA 1
ATOM 659 C C . SER A 1 82 ? 2.497 -10.639 4.752 1.00 80.50 82 SER A C 1
ATOM 661 O O . SER A 1 82 ? 3.154 -11.005 5.726 1.00 80.50 82 SER A O 1
ATOM 663 N N . PHE A 1 83 ? 1.516 -9.732 4.849 1.00 72.69 83 PHE A N 1
ATOM 664 C CA . PHE A 1 83 ? 1.064 -9.137 6.115 1.00 72.69 83 PHE A CA 1
ATOM 665 C C . PHE A 1 83 ? -0.128 -9.867 6.754 1.00 72.69 83 PHE A C 1
ATOM 667 O O . PHE A 1 83 ? -0.320 -9.741 7.964 1.00 72.69 83 PHE A O 1
ATOM 674 N N . GLN A 1 84 ? -0.909 -10.637 5.989 1.00 64.19 84 GLN A N 1
ATOM 675 C CA . GLN A 1 84 ? -2.010 -11.438 6.529 1.00 64.19 84 GLN A CA 1
ATOM 676 C C . GLN A 1 84 ? -1.476 -12.723 7.192 1.00 64.19 84 GLN A C 1
ATOM 678 O O . GLN A 1 84 ? -0.852 -13.560 6.542 1.00 64.19 84 GLN A O 1
ATOM 683 N N . LYS A 1 85 ? -1.699 -12.860 8.506 1.00 55.34 85 LYS A N 1
ATOM 684 C CA . LYS A 1 85 ? -1.563 -14.121 9.255 1.00 55.34 85 LYS A CA 1
ATOM 685 C C . LYS A 1 85 ? -2.913 -14.807 9.375 1.00 55.34 85 LYS A C 1
ATOM 687 O O . LYS A 1 85 ? -3.896 -14.077 9.623 1.00 55.34 85 LYS A O 1
#

Sequence (85 aa):
PSAGKMSGKWTTLSPAEFSLLQKCTQYSNKKLKDVLEEFQGEGVLAKYNPEQPIDLEGFRLFMRTYLETDIPEDLCRHLFMSFQK